Protein AF-A0A1E1KGQ4-F1 (afdb_monomer_lite)

Secondary structure (DSSP, 8-state):
--------GGGPPPPSSEEEEE-----S-SSS--HHHHHHHHHHHHHHT-EEEEETTEEEEEE-TTS------------

InterPro domains:
  IPR002767 Thiamine-binding protein [PF01910] (20-62)
  IPR029756 MTH1187/YkoF-like [G3DSA:3.30.70.930] (14-67)
  IPR029756 MTH1187/YkoF-like [SSF89957] (17-63)
  IPR051614 UPF0045 domain-containing protein [PTHR33777] (14-62)

Foldseek 3Di:
DDDDDDDPPVPDDDDQKDKDWDADDDDPDPDPDCPVVVVVVVVVCVVVPWDWDDDPGTIITIDDNPDDPPPPPDPDPDD

Structure (mmCIF, N/CA/C/O backbone):
data_AF-A0A1E1KGQ4-F1
#
_entry.id   AF-A0A1E1KGQ4-F1
#
loop_
_atom_site.group_PDB
_atom_site.id
_atom_site.type_symbol
_atom_site.label_atom_id
_atom_site.label_alt_id
_atom_site.label_comp_id
_atom_site.label_asym_id
_atom_site.label_entity_id
_atom_site.label_seq_id
_atom_site.pdbx_PDB_ins_code
_atom_site.Cartn_x
_atom_site.Cartn_y
_atom_site.Cartn_z
_atom_site.occupancy
_atom_site.B_iso_or_equiv
_atom_site.auth_seq_id
_atom_site.auth_comp_id
_atom_site.auth_asym_id
_atom_site.auth_atom_id
_atom_site.pdbx_PDB_model_num
ATOM 1 N N . MET A 1 1 ? 4.484 36.517 -24.863 1.00 48.69 1 MET A N 1
ATOM 2 C CA . MET A 1 1 ? 3.582 35.660 -24.066 1.00 48.69 1 MET A CA 1
ATOM 3 C C . MET A 1 1 ? 3.929 34.220 -24.413 1.00 48.69 1 MET A C 1
ATOM 5 O O . MET A 1 1 ? 3.649 33.813 -25.530 1.00 48.69 1 MET A O 1
ATOM 9 N N . SER A 1 2 ? 4.666 33.511 -23.552 1.00 54.06 2 SER A N 1
ATOM 10 C CA . SER A 1 2 ? 5.079 32.125 -23.831 1.00 54.06 2 SER A CA 1
ATOM 11 C C . SER A 1 2 ? 3.932 31.187 -23.457 1.00 54.06 2 SER A C 1
ATOM 13 O O . SER A 1 2 ? 3.506 31.180 -22.304 1.00 54.06 2 SER A O 1
ATOM 15 N N . SER A 1 3 ? 3.384 30.471 -24.438 1.00 59.94 3 SER A N 1
ATOM 16 C CA . SER A 1 3 ? 2.295 29.514 -24.238 1.00 59.94 3 SER A CA 1
ATOM 17 C C . SER A 1 3 ? 2.852 28.272 -23.547 1.00 59.94 3 SER A C 1
ATOM 19 O O . SER A 1 3 ? 3.695 27.580 -24.113 1.00 59.94 3 SER A O 1
ATOM 21 N N . SER A 1 4 ? 2.398 27.995 -22.324 1.00 56.19 4 SER A N 1
ATOM 22 C CA . SER A 1 4 ? 2.711 26.747 -21.625 1.00 56.19 4 SER A CA 1
ATOM 23 C C . SER A 1 4 ? 2.057 25.602 -22.395 1.00 56.19 4 SER A C 1
ATOM 25 O O . SER A 1 4 ? 0.830 25.518 -22.449 1.00 56.19 4 SER A O 1
ATOM 27 N N . ALA A 1 5 ? 2.857 24.768 -23.059 1.00 65.69 5 ALA A N 1
ATOM 28 C CA . ALA A 1 5 ? 2.355 23.560 -23.697 1.00 65.69 5 ALA A CA 1
ATOM 29 C C . ALA A 1 5 ? 1.703 22.684 -22.617 1.00 65.69 5 ALA A C 1
ATOM 31 O O . ALA A 1 5 ? 2.337 22.359 -21.613 1.00 65.69 5 ALA A O 1
ATOM 32 N N . ALA A 1 6 ? 0.424 22.349 -22.792 1.00 73.25 6 ALA A N 1
ATOM 33 C CA . ALA A 1 6 ? -0.267 21.434 -21.898 1.00 73.25 6 ALA A CA 1
ATOM 34 C C . ALA A 1 6 ? 0.428 20.067 -21.975 1.00 73.25 6 ALA A C 1
ATOM 36 O O . ALA A 1 6 ? 0.464 19.451 -23.039 1.00 73.25 6 ALA A O 1
ATOM 37 N N . ILE A 1 7 ? 1.027 19.620 -20.870 1.00 81.62 7 ILE A N 1
ATOM 38 C CA . ILE A 1 7 ? 1.613 18.283 -20.785 1.00 81.62 7 ILE A CA 1
ATOM 39 C C . ILE A 1 7 ? 0.471 17.266 -20.783 1.00 81.62 7 ILE A C 1
ATOM 41 O O . ILE A 1 7 ? -0.413 17.319 -19.928 1.00 81.62 7 ILE A O 1
ATOM 45 N N . ASP A 1 8 ? 0.500 16.337 -21.735 1.00 84.38 8 ASP A N 1
ATOM 46 C CA . ASP A 1 8 ? -0.391 15.181 -21.754 1.00 84.38 8 ASP A CA 1
ATOM 47 C C . ASP A 1 8 ? 0.116 14.123 -20.764 1.00 84.38 8 ASP A C 1
ATOM 49 O O . ASP A 1 8 ? 0.976 13.297 -21.076 1.00 84.38 8 ASP A O 1
ATOM 53 N N . TYR A 1 9 ? -0.408 14.171 -19.539 1.00 81.12 9 TYR A N 1
ATOM 54 C CA . TYR A 1 9 ? -0.033 13.251 -18.465 1.00 81.12 9 TYR A CA 1
ATOM 55 C C . TYR A 1 9 ? -0.436 11.792 -18.731 1.00 81.12 9 TYR A C 1
ATOM 57 O O . TYR A 1 9 ? 0.103 10.899 -18.078 1.00 81.12 9 TYR A O 1
ATOM 65 N N . ALA A 1 10 ? -1.356 11.528 -19.668 1.00 83.12 10 ALA A N 1
ATOM 66 C CA . ALA A 1 10 ? -1.831 10.174 -19.952 1.00 83.12 10 ALA A CA 1
ATOM 67 C C . ALA A 1 10 ? -0.852 9.361 -20.818 1.00 83.12 10 ALA A C 1
ATOM 69 O O . ALA A 1 10 ? -0.878 8.134 -20.770 1.00 83.12 10 ALA A O 1
ATOM 70 N N . ASN A 1 11 ? 0.025 10.029 -21.579 1.00 82.25 11 ASN A N 1
ATOM 71 C CA . ASN A 1 11 ? 0.984 9.397 -22.496 1.00 82.25 11 ASN A CA 1
ATOM 72 C C . ASN A 1 11 ? 2.440 9.424 -21.995 1.00 82.25 11 ASN A C 1
ATOM 74 O O . ASN A 1 11 ? 3.375 9.172 -22.758 1.00 82.25 11 ASN A O 1
ATOM 78 N N . LEU A 1 12 ? 2.664 9.723 -20.715 1.00 81.06 12 LEU A N 1
ATOM 79 C CA . LEU A 1 12 ? 4.003 9.672 -20.133 1.00 81.06 12 LEU A CA 1
ATOM 80 C C . LEU A 1 12 ? 4.460 8.215 -19.999 1.00 81.06 12 LEU A C 1
ATOM 82 O O . LEU A 1 12 ? 3.779 7.388 -19.394 1.00 81.06 12 LEU A O 1
ATOM 86 N N . ALA A 1 13 ? 5.643 7.907 -20.534 1.00 78.38 13 ALA A N 1
ATOM 87 C CA . ALA A 1 13 ? 6.266 6.610 -20.320 1.00 78.38 13 ALA A CA 1
ATOM 88 C C . ALA A 1 13 ? 6.479 6.383 -18.815 1.00 78.38 13 ALA A C 1
ATOM 90 O O . ALA A 1 13 ? 7.096 7.207 -18.135 1.00 78.38 13 ALA A O 1
ATOM 91 N N . THR A 1 14 ? 5.979 5.263 -18.290 1.00 72.81 14 THR A N 1
ATOM 92 C CA . THR A 1 14 ? 6.211 4.886 -16.894 1.00 72.81 14 THR A CA 1
ATOM 93 C C . THR A 1 14 ? 7.703 4.629 -16.671 1.00 7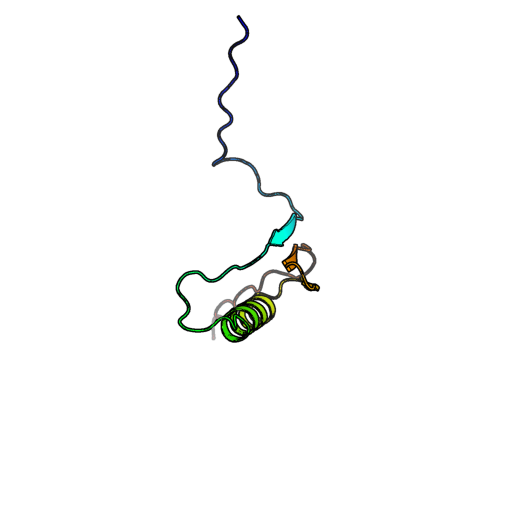2.81 14 THR A C 1
ATOM 95 O O . THR A 1 14 ? 8.290 3.842 -17.420 1.00 72.81 14 THR A O 1
ATOM 98 N N . PRO A 1 15 ? 8.329 5.256 -15.659 1.00 75.19 15 PRO A N 1
ATOM 99 C CA . PRO A 1 15 ? 9.729 5.016 -15.334 1.00 75.19 15 PRO A CA 1
ATOM 100 C C . PRO A 1 15 ? 10.015 3.529 -15.078 1.00 75.19 15 PRO A C 1
ATOM 102 O O . PRO A 1 15 ? 9.204 2.831 -14.474 1.00 75.19 15 PRO A O 1
ATOM 105 N N . VAL A 1 16 ? 11.200 3.061 -15.490 1.00 76.75 16 VAL A N 1
ATOM 106 C CA . VAL A 1 16 ? 11.645 1.656 -15.338 1.00 76.75 16 VAL A CA 1
ATOM 107 C C . VAL A 1 16 ? 11.815 1.210 -13.883 1.00 76.75 16 VAL A C 1
ATOM 109 O O . VAL A 1 16 ? 11.880 0.018 -13.600 1.00 76.75 16 VAL A O 1
ATOM 112 N N . ALA A 1 17 ? 11.922 2.165 -12.964 1.00 81.31 17 ALA A N 1
ATOM 113 C CA . ALA A 1 17 ? 11.972 1.944 -11.532 1.00 81.31 17 ALA A CA 1
ATOM 114 C C . ALA A 1 17 ? 11.242 3.096 -10.847 1.00 81.31 17 ALA A C 1
ATOM 116 O O . ALA A 1 17 ? 11.371 4.256 -11.247 1.00 81.31 17 ALA A O 1
ATOM 117 N N . CYS A 1 18 ? 10.478 2.768 -9.815 1.00 85.00 18 CYS A N 1
ATOM 118 C CA . CYS A 1 18 ? 9.766 3.744 -9.012 1.00 85.00 18 CYS A CA 1
ATOM 119 C C . CYS A 1 18 ? 9.808 3.306 -7.552 1.00 85.00 18 CYS A C 1
ATOM 121 O O . CYS A 1 18 ? 9.663 2.119 -7.242 1.00 85.00 18 CYS A O 1
ATOM 123 N N . ILE A 1 19 ? 10.024 4.288 -6.683 1.00 88.56 19 ILE A N 1
ATOM 124 C CA . ILE A 1 19 ? 9.878 4.164 -5.241 1.00 88.56 19 ILE A CA 1
ATOM 125 C C . ILE A 1 19 ? 8.731 5.086 -4.859 1.00 88.56 19 ILE A C 1
ATOM 127 O O . ILE A 1 19 ? 8.725 6.259 -5.242 1.00 88.56 19 ILE A O 1
ATOM 131 N N . ALA A 1 20 ? 7.764 4.549 -4.131 1.00 88.12 20 ALA A N 1
ATOM 132 C CA . ALA A 1 20 ? 6.620 5.298 -3.647 1.00 88.12 20 ALA A CA 1
ATOM 133 C C . ALA A 1 20 ? 6.451 5.048 -2.154 1.00 88.12 20 ALA A C 1
ATOM 135 O O . ALA A 1 20 ? 6.511 3.905 -1.704 1.00 88.12 20 ALA A O 1
ATOM 136 N N . ASP A 1 21 ? 6.213 6.117 -1.403 1.00 91.12 21 ASP A N 1
ATOM 137 C CA . ASP A 1 21 ? 5.833 6.033 -0.001 1.00 91.12 21 ASP A CA 1
ATOM 138 C C . ASP A 1 21 ? 4.372 6.446 0.151 1.00 91.12 21 ASP A C 1
ATOM 140 O O . ASP A 1 21 ? 3.930 7.434 -0.445 1.00 91.12 21 ASP A O 1
ATOM 144 N N . PHE A 1 22 ? 3.608 5.669 0.913 1.00 87.38 22 PHE A N 1
ATOM 145 C CA . PHE A 1 22 ? 2.205 5.966 1.165 1.00 87.38 22 PHE A CA 1
ATOM 146 C C . PHE A 1 22 ? 1.826 5.723 2.622 1.00 87.38 22 PHE A C 1
ATOM 148 O O . PHE A 1 22 ? 2.322 4.815 3.289 1.00 87.38 22 PHE A O 1
ATOM 155 N N . CYS A 1 23 ? 0.871 6.521 3.096 1.00 89.00 23 CYS A N 1
ATOM 156 C CA . CYS A 1 23 ? 0.254 6.366 4.404 1.00 89.00 23 CYS A CA 1
ATOM 157 C C . CYS A 1 23 ? -1.233 6.049 4.220 1.00 89.00 23 CYS A C 1
ATOM 159 O O . CYS A 1 23 ? -1.9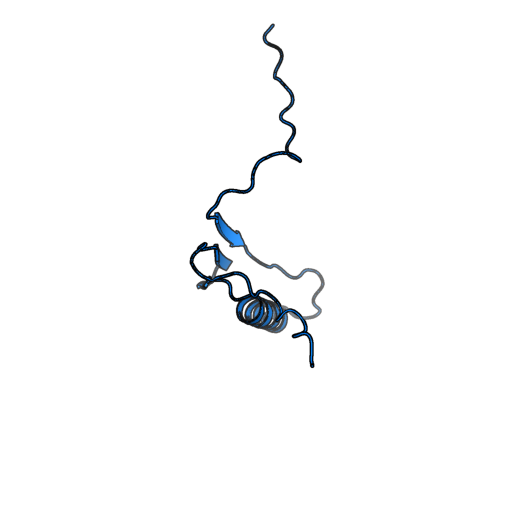55 6.815 3.580 1.00 89.00 23 CYS A O 1
ATOM 161 N N . LEU A 1 24 ? -1.696 4.917 4.759 1.00 83.81 24 LEU A N 1
ATOM 162 C CA . LEU A 1 24 ? -3.115 4.568 4.747 1.00 83.81 24 LEU A CA 1
ATOM 163 C C . LEU A 1 24 ? -3.776 5.061 6.035 1.00 83.81 24 LEU A C 1
ATOM 165 O O . LEU A 1 24 ? -3.439 4.588 7.117 1.00 83.81 24 LEU A O 1
ATOM 169 N N . ILE A 1 25 ? -4.764 5.946 5.899 1.00 86.62 25 ILE A N 1
ATOM 170 C CA . ILE A 1 25 ? -5.584 6.439 7.010 1.00 86.62 25 ILE A CA 1
ATOM 171 C C . ILE A 1 25 ? -7.046 6.044 6.755 1.00 86.62 25 ILE A C 1
ATOM 173 O O . ILE A 1 25 ? -7.726 6.696 5.959 1.00 86.62 25 ILE A O 1
ATOM 177 N N . PRO A 1 26 ? -7.546 4.966 7.383 1.00 81.94 26 PRO A N 1
ATOM 178 C CA . PRO A 1 26 ? -8.954 4.598 7.313 1.00 81.94 26 PRO A CA 1
ATOM 179 C C . PRO A 1 26 ? -9.831 5.687 7.939 1.00 81.94 26 PRO A C 1
ATOM 181 O O . PRO A 1 26 ? -9.558 6.151 9.045 1.00 81.94 26 PRO A O 1
ATOM 184 N N . ILE A 1 27 ? -10.901 6.080 7.248 1.00 87.00 27 ILE A N 1
ATOM 185 C CA . ILE A 1 27 ? -11.881 7.054 7.742 1.00 87.00 27 ILE A CA 1
ATOM 186 C C . ILE A 1 27 ? -13.207 6.338 7.990 1.00 87.00 27 ILE A C 1
ATOM 188 O O . ILE A 1 27 ? -13.647 5.538 7.167 1.00 87.00 27 ILE A O 1
ATOM 192 N N . GLY A 1 28 ? -13.859 6.645 9.115 1.00 82.12 28 GLY A N 1
ATOM 193 C CA . GLY A 1 28 ? -15.168 6.081 9.459 1.00 82.12 28 GLY A CA 1
ATOM 194 C C . GLY A 1 28 ? -15.119 4.709 10.136 1.00 82.12 28 GLY A C 1
ATOM 195 O O . GLY A 1 28 ? -16.136 4.019 10.180 1.00 82.12 28 GLY A O 1
ATOM 196 N N . THR A 1 29 ? -13.968 4.298 10.678 1.00 79.44 29 THR A N 1
ATOM 197 C CA . THR A 1 29 ? -13.885 3.083 11.494 1.00 79.44 29 THR A CA 1
ATOM 198 C C . THR A 1 29 ? -14.575 3.307 12.847 1.00 79.44 29 THR A C 1
ATOM 200 O O . THR A 1 29 ? -14.421 4.366 13.458 1.00 79.44 29 THR A O 1
ATOM 203 N N . PRO A 1 30 ? -15.328 2.320 13.366 1.00 80.06 30 PRO A N 1
ATOM 204 C CA . PRO A 1 30 ? -15.980 2.426 14.674 1.00 80.06 30 PRO A CA 1
ATOM 205 C C . PRO A 1 30 ? -14.982 2.386 15.844 1.00 80.06 30 PRO A C 1
ATOM 207 O O . PRO A 1 30 ? -15.360 2.613 16.991 1.00 80.06 30 PRO A O 1
ATOM 210 N N . THR A 1 31 ? -13.711 2.077 15.574 1.00 79.88 31 THR A N 1
ATOM 211 C CA . THR A 1 31 ? -12.634 2.001 16.560 1.00 79.88 31 THR A CA 1
ATOM 212 C C . THR A 1 31 ? -11.417 2.794 16.085 1.00 79.88 31 THR A C 1
ATOM 214 O O . THR A 1 31 ? -11.198 2.973 14.887 1.00 79.88 31 THR A O 1
ATOM 217 N N . ALA A 1 32 ? -10.593 3.247 17.034 1.00 80.12 32 ALA A N 1
ATOM 218 C CA . ALA A 1 32 ? -9.333 3.938 16.747 1.00 80.12 32 ALA A CA 1
ATOM 219 C C . ALA A 1 32 ? -8.222 3.001 16.227 1.00 80.12 32 ALA A C 1
ATOM 221 O O . ALA A 1 32 ? -7.140 3.460 15.870 1.00 80.12 32 ALA A O 1
ATOM 222 N N . SER A 1 33 ? -8.452 1.683 16.230 1.00 83.56 33 SER A N 1
ATOM 223 C CA . SER A 1 33 ? -7.461 0.712 15.775 1.00 83.56 33 SER A CA 1
ATOM 224 C C . SER A 1 33 ? -7.573 0.516 14.268 1.00 83.56 33 SER A C 1
ATOM 226 O O . SER A 1 33 ? -8.603 0.071 13.779 1.00 83.56 33 SER A O 1
ATOM 228 N N . VAL A 1 34 ? -6.479 0.805 13.565 1.00 83.75 34 VAL A N 1
ATOM 229 C CA . VAL A 1 34 ? -6.329 0.649 12.104 1.00 83.75 34 VAL A CA 1
ATOM 230 C C . VAL A 1 34 ? -5.527 -0.607 11.729 1.00 83.75 34 VAL A C 1
ATOM 232 O O . VAL A 1 34 ? -5.087 -0.790 10.594 1.00 83.75 34 VAL A O 1
ATOM 235 N N . SER A 1 35 ? -5.263 -1.472 12.713 1.00 85.19 35 SER A N 1
ATOM 236 C CA . SER A 1 35 ? -4.339 -2.600 12.572 1.00 85.19 35 SER A CA 1
ATOM 237 C C . SER A 1 35 ? -4.828 -3.642 11.564 1.00 85.19 35 SER A C 1
ATOM 239 O O . SER A 1 35 ? -4.014 -4.304 10.921 1.00 85.19 35 SER A O 1
ATOM 241 N N . ASN A 1 36 ? -6.146 -3.793 11.406 1.00 87.06 36 ASN A N 1
ATOM 242 C CA . ASN A 1 36 ? -6.731 -4.763 10.481 1.00 87.06 36 ASN A CA 1
ATOM 243 C C . ASN A 1 36 ? -6.517 -4.348 9.023 1.00 87.06 36 ASN A C 1
ATOM 245 O O . ASN A 1 36 ? -6.170 -5.180 8.183 1.00 87.06 36 ASN A O 1
ATOM 249 N N . GLU A 1 37 ? -6.681 -3.061 8.739 1.00 88.19 37 GLU A N 1
ATOM 250 C CA . GLU A 1 37 ? -6.494 -2.451 7.429 1.00 88.19 37 GLU A CA 1
ATOM 251 C C . GLU A 1 37 ? -5.014 -2.475 7.043 1.00 88.19 37 GLU A C 1
ATOM 253 O O . GLU A 1 37 ? -4.669 -2.922 5.947 1.00 88.19 37 GLU A O 1
ATOM 258 N N . VAL A 1 38 ? -4.126 -2.109 7.975 1.00 86.75 38 VAL A N 1
ATOM 259 C CA . VAL A 1 38 ? -2.670 -2.220 7.782 1.00 86.75 38 VAL A CA 1
ATOM 260 C C . VAL A 1 38 ? -2.272 -3.674 7.496 1.00 86.75 38 VAL A C 1
ATOM 262 O O . VAL A 1 38 ? -1.540 -3.940 6.542 1.00 86.75 38 VAL A O 1
ATOM 265 N N . ALA A 1 39 ? -2.811 -4.643 8.245 1.00 88.88 39 ALA A N 1
ATOM 266 C CA . ALA A 1 39 ? -2.549 -6.062 8.000 1.00 88.88 39 ALA A CA 1
ATOM 267 C C . ALA A 1 39 ? -3.072 -6.538 6.633 1.00 88.88 39 ALA A C 1
ATOM 269 O O . ALA A 1 39 ? -2.451 -7.392 5.996 1.00 88.88 39 ALA A O 1
ATOM 270 N N . ALA A 1 40 ? -4.201 -6.005 6.158 1.00 89.62 40 ALA A N 1
ATOM 271 C CA . ALA A 1 40 ? -4.724 -6.309 4.828 1.00 89.62 40 ALA A CA 1
ATOM 272 C C . ALA A 1 40 ? -3.804 -5.773 3.720 1.00 89.62 40 ALA A C 1
ATOM 274 O O . ALA A 1 40 ? -3.463 -6.524 2.803 1.00 89.62 40 ALA A O 1
ATOM 275 N N . VAL A 1 41 ? -3.328 -4.529 3.843 1.00 88.69 41 VAL A N 1
ATOM 276 C CA . VAL A 1 41 ? -2.344 -3.948 2.913 1.00 88.69 41 VAL A CA 1
ATOM 277 C C . VAL A 1 41 ? -1.056 -4.760 2.904 1.00 88.69 41 VAL A C 1
ATOM 279 O O . VAL A 1 41 ? -0.540 -5.078 1.836 1.00 88.69 41 VAL A O 1
ATOM 282 N N . GLN A 1 42 ? -0.562 -5.176 4.070 1.00 87.69 42 GLN A N 1
ATOM 283 C CA . GLN A 1 42 ? 0.645 -5.994 4.154 1.00 87.69 42 GLN A CA 1
ATOM 284 C C . GLN A 1 42 ? 0.492 -7.327 3.404 1.00 87.69 42 GLN A C 1
ATOM 286 O O . GLN A 1 42 ? 1.412 -7.764 2.710 1.00 87.69 42 GLN A O 1
ATOM 291 N N . ARG A 1 43 ? -0.675 -7.977 3.501 1.00 91.00 43 ARG A N 1
ATOM 292 C CA . ARG A 1 43 ? -0.969 -9.199 2.730 1.00 91.00 43 ARG A CA 1
ATOM 293 C C . ARG A 1 43 ? -1.013 -8.919 1.230 1.00 91.00 43 ARG A C 1
ATOM 295 O O . ARG A 1 43 ? -0.468 -9.710 0.464 1.00 91.00 43 ARG A O 1
ATOM 302 N N . LEU A 1 44 ? -1.609 -7.797 0.824 1.00 89.94 44 LEU A N 1
ATOM 303 C CA . LEU A 1 44 ? -1.658 -7.373 -0.575 1.00 89.94 44 LEU A CA 1
ATOM 304 C C . LEU A 1 44 ? -0.253 -7.123 -1.137 1.00 89.94 44 LEU A C 1
ATOM 306 O O . LEU A 1 44 ? 0.065 -7.629 -2.208 1.00 89.94 44 LEU A O 1
ATOM 310 N N . MET A 1 45 ? 0.605 -6.414 -0.401 1.00 87.62 45 MET A N 1
ATOM 311 C CA . MET A 1 45 ? 1.990 -6.163 -0.819 1.00 87.62 45 MET A CA 1
ATOM 312 C C . MET A 1 45 ? 2.809 -7.452 -0.902 1.00 87.62 45 MET A C 1
ATOM 314 O O . MET A 1 45 ? 3.593 -7.645 -1.825 1.00 87.62 45 MET A O 1
ATOM 318 N N . LYS A 1 46 ? 2.581 -8.399 0.012 1.00 86.62 46 LYS A N 1
ATOM 319 C CA . LYS A 1 46 ? 3.215 -9.719 -0.073 1.00 86.62 46 LYS A CA 1
ATOM 320 C C . LYS A 1 46 ? 2.749 -10.511 -1.300 1.00 86.62 46 LYS A C 1
ATOM 322 O O . LYS A 1 46 ? 3.550 -11.230 -1.893 1.00 86.62 46 LYS A O 1
ATOM 327 N N . ALA A 1 47 ? 1.478 -10.382 -1.680 1.00 87.81 47 ALA A N 1
ATOM 328 C CA . ALA A 1 47 ? 0.908 -11.043 -2.852 1.00 87.81 47 ALA A CA 1
ATOM 329 C C . ALA A 1 47 ? 1.302 -10.374 -4.182 1.00 87.81 47 ALA A C 1
ATOM 331 O O . ALA A 1 47 ? 1.365 -11.060 -5.199 1.00 87.81 47 ALA A O 1
ATOM 332 N N . SER A 1 48 ? 1.598 -9.069 -4.189 1.00 86.06 48 SER A N 1
ATOM 333 C CA . SER A 1 48 ? 1.991 -8.335 -5.402 1.00 86.06 48 SER A CA 1
ATOM 334 C C . SER A 1 48 ? 3.405 -8.670 -5.884 1.00 86.06 48 SER A C 1
ATOM 336 O O . SER A 1 48 ? 3.760 -8.362 -7.020 1.00 86.06 48 SER A O 1
ATOM 338 N N . GLY A 1 49 ? 4.225 -9.299 -5.035 1.00 83.81 49 GLY A N 1
ATOM 339 C CA . GLY A 1 49 ? 5.611 -9.642 -5.355 1.00 83.81 49 GLY A CA 1
ATOM 340 C C . GLY A 1 49 ? 6.559 -8.438 -5.395 1.00 83.81 49 GLY A C 1
ATOM 341 O O . GLY A 1 49 ? 7.720 -8.611 -5.780 1.00 83.81 49 GLY A O 1
ATOM 342 N N . LEU A 1 50 ? 6.077 -7.258 -4.988 1.00 85.19 50 LEU A N 1
ATOM 343 C CA . LEU A 1 50 ? 6.850 -6.024 -4.878 1.00 85.19 50 LEU A CA 1
ATOM 344 C C . LEU A 1 50 ? 7.737 -6.044 -3.626 1.00 85.19 50 LEU A C 1
ATOM 346 O O . LEU A 1 50 ? 7.411 -6.683 -2.622 1.00 85.19 50 LEU A O 1
ATOM 350 N N . SER A 1 51 ? 8.862 -5.332 -3.686 1.00 87.25 51 SER A N 1
ATOM 351 C CA . SER A 1 51 ? 9.667 -5.063 -2.494 1.00 87.25 51 SER A CA 1
ATOM 352 C C . SER A 1 51 ? 8.969 -3.973 -1.686 1.00 87.25 51 SER A C 1
ATOM 354 O O . SER A 1 51 ? 8.540 -2.971 -2.257 1.00 87.25 51 SER A O 1
ATOM 356 N N . TYR A 1 52 ? 8.808 -4.166 -0.378 1.00 89.50 52 TYR A N 1
ATOM 357 C CA . TYR A 1 52 ? 8.184 -3.164 0.480 1.00 89.50 52 TYR A CA 1
ATOM 358 C C . TYR A 1 52 ? 8.790 -3.156 1.884 1.00 89.50 52 TYR A C 1
ATOM 360 O O . TYR A 1 52 ? 9.182 -4.198 2.413 1.00 89.50 52 TYR A O 1
ATOM 368 N N . THR A 1 53 ? 8.815 -1.975 2.497 1.00 90.44 53 THR A N 1
ATOM 369 C CA . THR A 1 53 ? 9.269 -1.745 3.872 1.00 90.44 53 THR A CA 1
ATOM 370 C C . THR A 1 53 ? 8.215 -0.935 4.617 1.00 90.44 53 THR A C 1
ATOM 372 O O . THR A 1 53 ? 7.857 0.162 4.195 1.00 90.44 53 THR A O 1
ATOM 375 N N . MET A 1 54 ? 7.708 -1.464 5.734 1.00 88.31 54 MET A N 1
ATOM 376 C CA . MET A 1 54 ? 6.788 -0.727 6.608 1.00 88.31 54 MET A CA 1
ATOM 377 C C . MET A 1 54 ? 7.560 0.021 7.694 1.00 88.31 54 MET A C 1
ATOM 379 O O . MET A 1 54 ? 8.516 -0.507 8.262 1.00 88.31 54 MET A O 1
ATOM 383 N N . HIS A 1 55 ? 7.095 1.217 8.030 1.00 88.38 55 HIS A N 1
ATOM 384 C CA . HIS A 1 55 ? 7.600 2.030 9.133 1.00 88.38 55 HIS A CA 1
ATOM 385 C C . HIS A 1 55 ? 6.433 2.700 9.869 1.00 88.38 55 HIS A C 1
ATOM 387 O O . HIS A 1 55 ? 5.274 2.577 9.484 1.00 88.38 55 HIS A O 1
ATOM 393 N N . SER A 1 56 ? 6.726 3.413 10.957 1.00 81.31 56 SER A N 1
ATOM 394 C CA . SER A 1 56 ? 5.701 4.017 11.822 1.00 81.31 56 SER A CA 1
ATOM 395 C C . SER A 1 56 ? 4.788 5.029 11.118 1.00 81.31 56 SER A C 1
ATOM 397 O O . SER A 1 56 ? 3.677 5.256 11.582 1.00 81.31 56 SER A O 1
ATOM 399 N N . ALA A 1 57 ? 5.249 5.632 10.021 1.00 82.06 57 ALA A N 1
ATOM 400 C CA . ALA A 1 57 ? 4.535 6.680 9.293 1.00 82.06 57 ALA A CA 1
ATOM 401 C C . ALA A 1 57 ? 3.952 6.224 7.944 1.00 82.06 57 ALA A C 1
ATOM 403 O O . ALA A 1 57 ? 3.278 7.015 7.289 1.00 82.06 57 ALA A O 1
ATOM 404 N N . GLY A 1 58 ? 4.189 4.983 7.510 1.00 86.62 58 GLY A N 1
ATOM 405 C CA . GLY A 1 58 ? 3.821 4.583 6.157 1.00 86.62 58 GLY A CA 1
ATOM 406 C C . GLY A 1 58 ? 4.407 3.255 5.703 1.00 86.62 58 GLY A C 1
ATOM 407 O O . GLY A 1 58 ? 4.913 2.445 6.486 1.00 86.62 58 GLY A O 1
ATOM 408 N N . THR A 1 59 ? 4.262 3.010 4.409 1.00 88.25 59 THR A N 1
ATOM 409 C CA . THR A 1 59 ? 4.830 1.863 3.711 1.00 88.25 59 THR A CA 1
ATOM 410 C C . THR A 1 59 ? 5.496 2.347 2.437 1.00 88.25 59 THR A C 1
ATOM 412 O O . THR A 1 59 ? 4.837 2.848 1.526 1.00 88.25 59 THR A O 1
ATOM 415 N N . THR A 1 60 ? 6.798 2.113 2.359 1.00 90.12 60 THR A N 1
ATOM 416 C CA . THR A 1 60 ? 7.581 2.340 1.153 1.00 90.12 60 THR A CA 1
ATOM 417 C C . THR A 1 60 ? 7.509 1.097 0.274 1.00 90.12 60 THR A C 1
ATOM 419 O O . THR A 1 60 ? 7.750 -0.016 0.744 1.00 90.12 60 THR A O 1
ATOM 422 N N . VAL A 1 61 ? 7.179 1.276 -1.001 1.00 88.56 61 VAL A N 1
ATOM 423 C CA . VAL A 1 61 ? 7.136 0.226 -2.022 1.00 88.56 61 VAL A CA 1
ATOM 424 C C . VAL A 1 61 ? 8.144 0.556 -3.105 1.00 88.56 61 VAL A C 1
ATOM 426 O O . VAL A 1 61 ? 8.214 1.683 -3.592 1.00 88.56 61 VAL A O 1
ATOM 429 N N . GLU A 1 62 ? 8.900 -0.454 -3.505 1.00 86.06 62 GLU A N 1
ATOM 430 C CA . GLU A 1 62 ? 9.929 -0.355 -4.525 1.00 86.06 62 GLU A CA 1
ATOM 431 C C . GLU A 1 62 ? 9.635 -1.354 -5.646 1.00 86.06 62 GLU A C 1
ATOM 433 O O . GLU A 1 62 ? 9.434 -2.556 -5.421 1.00 86.06 62 GLU A O 1
ATOM 438 N N . HIS A 1 63 ? 9.640 -0.857 -6.880 1.00 72.88 63 HIS A N 1
ATOM 439 C CA . HIS A 1 63 ? 9.650 -1.694 -8.070 1.00 72.88 63 HIS A CA 1
ATOM 440 C C . HIS A 1 63 ? 11.076 -1.791 -8.620 1.00 72.88 63 HIS A C 1
ATOM 442 O O . HIS A 1 63 ? 11.624 -0.807 -9.118 1.00 72.88 63 HIS A O 1
ATOM 448 N N . CYS A 1 64 ? 11.654 -2.994 -8.562 1.00 62.34 64 CYS A N 1
ATOM 449 C CA . CYS A 1 64 ? 12.876 -3.329 -9.285 1.00 62.34 64 CYS A CA 1
ATOM 450 C C . CYS A 1 64 ? 12.519 -4.199 -10.503 1.00 62.34 64 CYS A C 1
ATOM 452 O O . CYS A 1 64 ? 11.836 -5.215 -10.331 1.00 62.34 64 CYS A O 1
ATOM 454 N N . PRO A 1 65 ? 13.002 -3.875 -11.715 1.00 61.22 65 PRO A N 1
ATOM 455 C CA . PRO A 1 65 ? 12.700 -4.638 -12.928 1.00 61.22 65 PRO A CA 1
ATOM 456 C C . PRO A 1 65 ? 13.352 -6.039 -12.972 1.00 61.22 65 PRO A C 1
ATOM 458 O O . PRO A 1 65 ? 13.268 -6.727 -13.984 1.00 61.22 65 PRO A O 1
ATOM 461 N N . THR A 1 66 ? 14.000 -6.501 -11.894 1.00 51.81 66 THR A N 1
ATOM 462 C CA . THR A 1 66 ? 14.746 -7.775 -11.849 1.00 51.81 66 THR A CA 1
ATOM 463 C C . THR A 1 66 ? 13.922 -9.004 -11.473 1.00 51.81 66 THR A C 1
ATOM 465 O O . THR A 1 66 ? 14.471 -10.104 -11.411 1.00 51.81 66 THR A O 1
ATOM 468 N N . LYS A 1 67 ? 12.605 -8.880 -11.287 1.00 48.03 67 LYS A N 1
ATOM 469 C CA . LYS A 1 67 ? 11.722 -10.050 -11.293 1.00 48.03 67 LYS A CA 1
ATOM 470 C C . LYS A 1 67 ? 11.040 -10.145 -12.645 1.00 48.03 67 LYS A C 1
ATOM 472 O O . LYS A 1 67 ? 10.188 -9.328 -12.979 1.00 48.03 67 LYS A O 1
ATOM 477 N N . THR A 1 68 ? 11.460 -11.147 -13.413 1.00 49.50 68 THR A N 1
ATOM 478 C CA . THR A 1 68 ? 10.797 -11.621 -14.626 1.00 49.50 68 THR A CA 1
ATOM 479 C C . THR A 1 68 ? 9.276 -11.544 -14.467 1.00 49.50 68 THR A C 1
ATOM 481 O O . THR A 1 68 ? 8.755 -11.975 -13.432 1.00 49.50 68 THR A O 1
ATOM 484 N N . PRO A 1 69 ? 8.542 -11.010 -15.460 1.00 48.62 69 PRO A N 1
ATOM 485 C CA . PRO A 1 69 ? 7.094 -11.070 -15.421 1.00 48.62 69 PRO A CA 1
ATOM 486 C C . PRO A 1 69 ? 6.717 -12.545 -15.304 1.00 48.62 69 PRO A C 1
ATOM 488 O O . PRO A 1 69 ? 7.282 -13.387 -16.008 1.00 48.62 69 PRO A O 1
ATOM 491 N N . HIS A 1 70 ? 5.794 -12.859 -14.397 1.00 48.81 70 HIS A N 1
ATOM 492 C CA . HIS A 1 70 ? 5.067 -14.119 -14.429 1.00 48.81 70 HIS A CA 1
ATOM 493 C C . HIS A 1 70 ? 4.390 -14.211 -15.802 1.00 48.81 70 HIS A C 1
ATOM 495 O O . HIS A 1 70 ? 3.264 -13.765 -15.998 1.00 48.81 70 HIS A O 1
ATOM 501 N N . THR A 1 71 ? 5.112 -14.755 -16.775 1.00 44.00 71 THR A N 1
ATOM 502 C CA . THR A 1 71 ? 4.543 -15.318 -17.982 1.00 44.00 71 THR A CA 1
ATOM 503 C C . THR A 1 71 ? 3.722 -16.494 -17.487 1.00 44.00 71 THR A C 1
ATOM 505 O O . THR A 1 71 ? 4.250 -17.484 -16.981 1.00 44.00 71 THR A O 1
ATOM 508 N N . SER A 1 72 ? 2.401 -16.335 -17.521 1.00 48.16 72 SER A N 1
ATOM 509 C CA . SER A 1 72 ? 1.480 -17.459 -17.430 1.00 48.16 72 SER A CA 1
ATOM 510 C C . SER A 1 72 ? 2.000 -18.552 -18.370 1.00 48.16 72 SER A C 1
ATOM 512 O O . SER A 1 72 ? 2.364 -18.221 -19.501 1.00 48.16 72 SER A O 1
ATOM 514 N N . PRO A 1 73 ? 2.099 -19.819 -17.935 1.00 44.66 73 PRO A N 1
ATOM 515 C CA . PRO A 1 73 ? 2.544 -20.875 -18.825 1.00 44.66 73 PRO A CA 1
ATOM 516 C C . PRO A 1 73 ? 1.562 -20.935 -19.993 1.00 44.66 73 PRO A C 1
ATOM 518 O O . PRO A 1 73 ? 0.373 -21.201 -19.811 1.00 44.66 73 PRO A O 1
ATOM 521 N N . SER A 1 74 ? 2.058 -20.619 -21.186 1.00 53.47 74 SER A N 1
ATOM 522 C CA . SER A 1 74 ? 1.382 -20.877 -22.449 1.00 53.47 74 SER A CA 1
ATOM 523 C C . SER A 1 74 ? 0.866 -22.319 -22.417 1.00 53.47 74 SER A C 1
ATOM 525 O O . SER A 1 74 ? 1.642 -23.201 -22.034 1.00 53.47 74 SER A O 1
ATOM 527 N N . PRO A 1 75 ? -0.397 -22.605 -22.782 1.00 53.00 75 PRO A N 1
ATOM 528 C CA . PRO A 1 75 ? -0.846 -23.984 -22.877 1.00 53.00 75 PRO A CA 1
ATOM 529 C C . PRO A 1 75 ? 0.024 -24.682 -23.923 1.00 53.00 75 PRO A C 1
ATOM 531 O O . PRO A 1 75 ? 0.037 -24.313 -25.098 1.00 53.00 75 PRO A O 1
ATOM 534 N N . SER A 1 76 ? 0.814 -25.645 -23.462 1.00 53.78 76 SER A N 1
ATOM 535 C CA . SER A 1 76 ? 1.596 -26.542 -24.298 1.00 53.78 76 SER A CA 1
ATOM 536 C C . SER A 1 76 ? 0.664 -27.212 -25.312 1.00 53.78 76 SER A C 1
ATOM 538 O O . SER A 1 76 ? -0.359 -27.772 -24.902 1.00 53.78 76 SER A O 1
ATOM 540 N N . PRO A 1 77 ? 0.978 -27.201 -26.621 1.00 60.19 77 PRO A N 1
ATOM 541 C CA . PRO A 1 77 ? 0.262 -28.048 -27.556 1.00 60.19 77 PRO A CA 1
ATOM 542 C C . PRO A 1 77 ? 0.612 -29.497 -27.200 1.00 60.19 77 PRO A C 1
ATOM 544 O O . PRO A 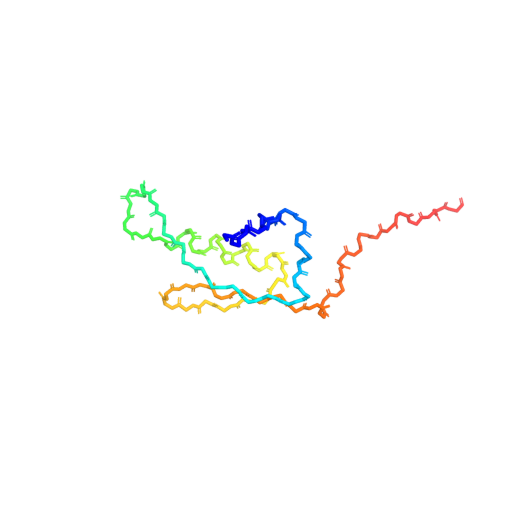1 77 ? 1.757 -29.929 -27.323 1.00 60.19 77 PRO A O 1
ATOM 547 N N . SER A 1 78 ? -0.364 -30.202 -26.634 1.00 49.62 78 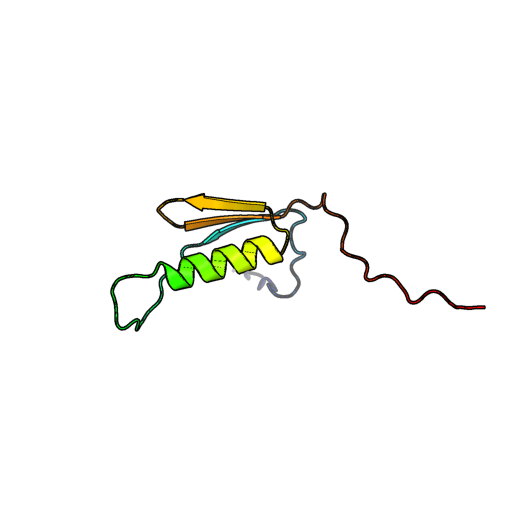SER A N 1
ATOM 548 C CA . SER A 1 78 ? -0.329 -31.659 -26.476 1.00 49.62 78 SER A CA 1
ATOM 549 C C . SER A 1 78 ? -0.644 -32.311 -27.839 1.00 49.62 7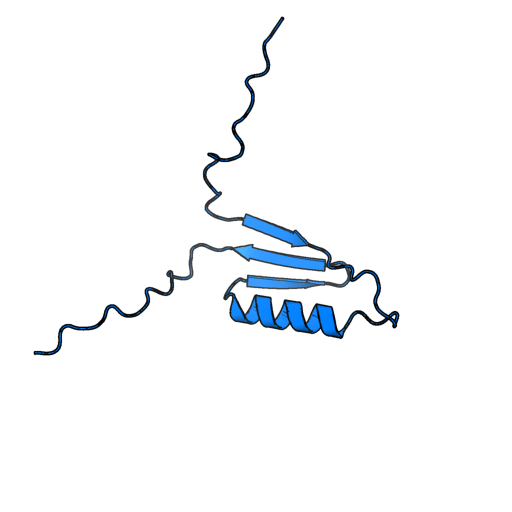8 SER A C 1
ATOM 551 O O . SER A 1 78 ? -1.203 -31.625 -28.696 1.00 49.62 78 SER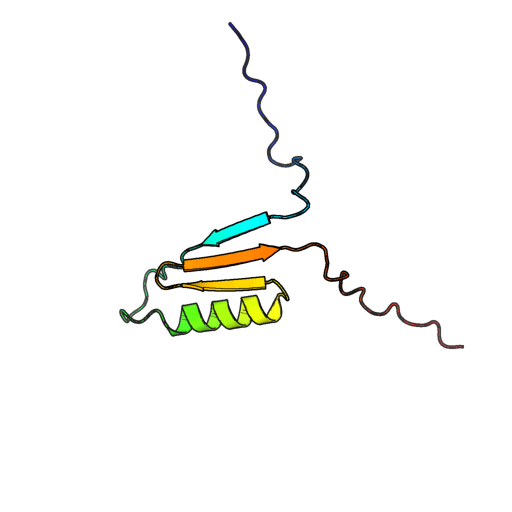 A O 1
ATOM 553 N N . PRO A 1 79 ? -0.237 -33.576 -28.041 1.00 64.31 79 PRO A N 1
ATOM 554 C CA . PRO A 1 79 ? 0.483 -34.081 -29.220 1.00 64.31 79 PRO A CA 1
ATOM 555 C C . PRO A 1 79 ? -0.295 -34.128 -30.538 1.00 64.31 79 PRO A C 1
ATOM 557 O O . PRO A 1 79 ? -1.538 -34.265 -30.505 1.00 64.31 79 PRO A O 1
#

Organism: NCBI:txid914238

Sequence (79 aa):
MSSSAAIDYANLATPVACIADFCLIPIGTPTASVSNEVAAVQRLMKASGLSYTMHSAGTTVEHCPTKTPHTSPSPSPSP

pLDDT: mean 76.39, std 14.62, range [44.0, 91.12]

Radius of gyration: 19.71 Å; chains: 1; bounding box: 31×70×46 Å